Protein AF-A0A7C8ZAA1-F1 (afdb_monomer)

Structure (mmCIF, N/CA/C/O backbone):
data_AF-A0A7C8ZAA1-F1
#
_entry.id   AF-A0A7C8ZAA1-F1
#
loop_
_atom_site.group_PDB
_atom_site.id
_atom_site.type_symbol
_atom_site.label_atom_id
_atom_si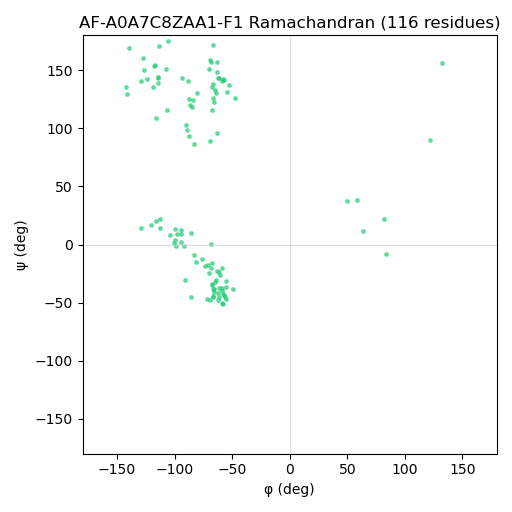te.label_alt_id
_atom_site.label_comp_id
_atom_site.label_asym_id
_atom_site.label_entity_id
_atom_site.label_seq_id
_atom_site.pdbx_PDB_ins_code
_atom_site.Cartn_x
_atom_site.Cartn_y
_atom_site.Cartn_z
_atom_site.occupancy
_atom_site.B_iso_or_equiv
_atom_site.auth_seq_id
_atom_site.auth_comp_id
_atom_site.auth_asym_id
_atom_site.auth_atom_id
_atom_site.pdbx_PDB_model_num
ATOM 1 N N . PRO A 1 1 ? -16.808 13.936 35.269 1.00 63.44 1 PRO A N 1
ATOM 2 C CA . PRO A 1 1 ? -17.228 14.022 33.848 1.00 63.44 1 PRO A CA 1
ATOM 3 C C . PRO A 1 1 ? -16.984 12.686 33.130 1.00 63.44 1 PRO A C 1
ATOM 5 O O . PRO A 1 1 ? -15.962 12.060 33.420 1.00 63.44 1 PRO A O 1
ATOM 8 N N . PRO A 1 2 ? -17.890 12.223 32.251 1.00 72.88 2 PRO A N 1
ATOM 9 C CA . PRO A 1 2 ? -17.591 11.083 31.391 1.00 72.88 2 PRO A CA 1
ATOM 10 C C . PRO A 1 2 ? -16.394 11.426 30.493 1.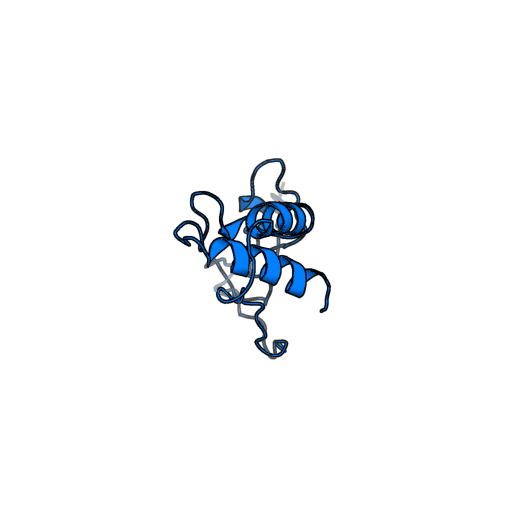00 72.88 2 PRO A C 1
ATOM 12 O O . PRO A 1 2 ? -16.214 12.579 30.102 1.00 72.88 2 PRO A O 1
ATOM 15 N N . LYS A 1 3 ? -15.534 10.439 30.239 1.00 81.56 3 LYS A N 1
ATOM 16 C CA . LYS A 1 3 ? -14.414 10.582 29.306 1.00 81.56 3 LYS A CA 1
ATOM 17 C C . LYS A 1 3 ? -14.921 10.228 27.916 1.00 81.56 3 LYS A C 1
ATOM 19 O O . LYS A 1 3 ? -15.457 9.140 27.732 1.00 81.56 3 LYS A O 1
ATOM 24 N N . GLU A 1 4 ? -14.749 11.135 26.970 1.00 86.00 4 GLU A N 1
ATOM 25 C CA . GLU A 1 4 ? -15.037 10.883 25.561 1.00 86.00 4 GLU A CA 1
ATOM 26 C C . GLU A 1 4 ? -13.792 10.304 24.883 1.00 86.00 4 GLU A C 1
ATOM 28 O O . GLU A 1 4 ? -12.667 10.713 25.178 1.00 86.00 4 GLU A O 1
ATOM 33 N N . ALA A 1 5 ? -13.998 9.341 23.989 1.00 84.56 5 ALA A N 1
ATOM 34 C CA . ALA A 1 5 ? -12.955 8.747 23.166 1.00 84.56 5 ALA A CA 1
ATOM 35 C C . ALA A 1 5 ? -13.405 8.770 21.704 1.00 84.56 5 ALA A C 1
ATOM 37 O O . ALA A 1 5 ? -14.575 8.527 21.410 1.00 84.56 5 ALA A O 1
ATOM 38 N N . TYR A 1 6 ? -12.469 9.053 20.802 1.00 87.50 6 TYR A N 1
ATOM 39 C CA . TYR A 1 6 ? -12.715 9.183 19.369 1.00 87.50 6 TYR A CA 1
ATOM 40 C C . TYR A 1 6 ? -11.806 8.216 18.608 1.00 87.50 6 TYR A C 1
ATOM 42 O O . TYR A 1 6 ? -10.652 8.012 18.988 1.00 87.50 6 TYR A O 1
ATOM 50 N N . ILE A 1 7 ? -12.326 7.625 17.533 1.00 87.88 7 ILE A N 1
ATOM 51 C CA . ILE A 1 7 ? -11.538 6.806 16.608 1.00 87.88 7 ILE A CA 1
ATOM 52 C C . ILE A 1 7 ? -10.865 7.753 15.616 1.00 87.88 7 ILE A C 1
ATOM 54 O O . ILE A 1 7 ? -11.548 8.539 14.966 1.00 87.88 7 ILE A O 1
ATOM 58 N N . LEU A 1 8 ? -9.535 7.680 15.514 1.00 88.00 8 LEU A N 1
ATOM 59 C CA . LEU A 1 8 ? -8.769 8.505 14.577 1.00 88.00 8 LEU A CA 1
ATOM 60 C C . LEU A 1 8 ? -8.968 8.055 13.125 1.00 88.00 8 LEU A C 1
ATOM 62 O O . LEU A 1 8 ? -9.191 8.895 12.261 1.00 88.00 8 LEU A O 1
ATOM 66 N N . SER A 1 9 ? -8.881 6.747 12.869 1.00 91.62 9 SER A N 1
ATOM 67 C CA . SER A 1 9 ? -9.049 6.171 11.536 1.00 91.62 9 SER A CA 1
ATOM 68 C C . SER A 1 9 ? -9.818 4.852 11.594 1.00 91.62 9 SER A C 1
ATOM 70 O O . SER A 1 9 ? -9.513 3.963 12.396 1.00 91.62 9 SER A O 1
ATOM 72 N N . LEU A 1 10 ? -10.847 4.743 10.752 1.00 92.38 10 LEU A N 1
ATOM 73 C CA . LEU A 1 10 ? -11.671 3.543 10.645 1.00 92.38 10 LEU A CA 1
ATOM 74 C C . LEU A 1 10 ? -11.052 2.524 9.680 1.00 92.38 10 LEU A C 1
ATOM 76 O O . LEU A 1 10 ? -10.985 1.344 10.018 1.00 92.38 10 LEU A O 1
ATOM 80 N N . LEU A 1 11 ? -10.590 2.983 8.516 1.00 94.75 11 LEU A N 1
ATOM 81 C CA . LEU A 1 11 ? -10.051 2.174 7.421 1.00 94.75 11 LEU A CA 1
ATOM 82 C C . LEU A 1 11 ? -8.583 2.526 7.187 1.00 94.75 11 LEU A C 1
ATOM 84 O O . LEU A 1 11 ? -8.148 3.631 7.490 1.00 94.75 11 LEU A O 1
ATOM 88 N N . ASP A 1 12 ? -7.816 1.597 6.634 1.00 93.94 12 ASP A N 1
ATOM 89 C CA . ASP A 1 12 ? -6.529 1.953 6.043 1.00 93.94 12 ASP A CA 1
ATOM 90 C C . ASP A 1 12 ? -6.766 2.886 4.843 1.00 93.94 12 ASP A C 1
ATOM 92 O O . ASP A 1 12 ? -7.611 2.605 3.993 1.00 93.94 12 ASP A O 1
ATOM 96 N N . GLU A 1 13 ? -6.043 4.007 4.807 1.00 89.75 13 GLU A N 1
ATOM 97 C CA . GLU A 1 13 ? -6.252 5.111 3.863 1.00 89.75 13 GLU A CA 1
ATOM 98 C C . GLU A 1 13 ? -5.029 5.260 2.956 1.00 89.75 13 GLU A C 1
ATOM 100 O O . GLU A 1 13 ? -3.972 5.731 3.376 1.00 89.75 13 GLU A O 1
ATOM 105 N N . ASP A 1 14 ? -5.178 4.903 1.687 1.00 86.50 14 ASP A N 1
ATOM 106 C CA . ASP A 1 14 ? -4.132 4.952 0.661 1.00 86.50 14 ASP A CA 1
ATOM 107 C C . ASP A 1 14 ? -3.708 6.383 0.268 1.00 86.50 14 ASP A C 1
ATOM 109 O O . ASP A 1 14 ? -2.593 6.594 -0.211 1.00 86.50 14 ASP A O 1
ATOM 113 N N . GLN A 1 15 ? -4.547 7.388 0.545 1.00 87.56 15 GLN A N 1
ATOM 114 C CA . GLN A 1 15 ? -4.259 8.806 0.279 1.00 87.56 15 GLN A CA 1
ATOM 115 C C . GLN A 1 15 ? -3.787 9.611 1.501 1.00 87.56 15 GLN A C 1
ATOM 117 O O . GLN A 1 15 ? -3.548 10.817 1.393 1.00 87.56 15 GLN A O 1
ATOM 122 N N . ARG A 1 16 ? -3.590 8.981 2.669 1.00 88.75 16 ARG A N 1
ATOM 123 C CA . ARG A 1 16 ? -3.024 9.672 3.840 1.00 88.75 16 ARG A CA 1
ATOM 124 C C . ARG A 1 16 ? -1.599 10.161 3.534 1.00 88.75 16 ARG A C 1
ATOM 126 O O . ARG A 1 16 ? -0.848 9.503 2.810 1.00 88.75 16 ARG A O 1
ATOM 133 N N . SER A 1 17 ? -1.222 11.331 4.053 1.00 88.00 17 SER A N 1
ATOM 134 C CA . SER A 1 17 ? 0.134 11.875 3.879 1.00 88.00 17 SER A CA 1
ATOM 135 C C . SER A 1 17 ? 1.184 10.912 4.437 1.00 88.00 17 SER A C 1
ATOM 137 O O . SER A 1 17 ? 0.986 10.334 5.501 1.00 88.00 17 SER A O 1
ATOM 139 N N . 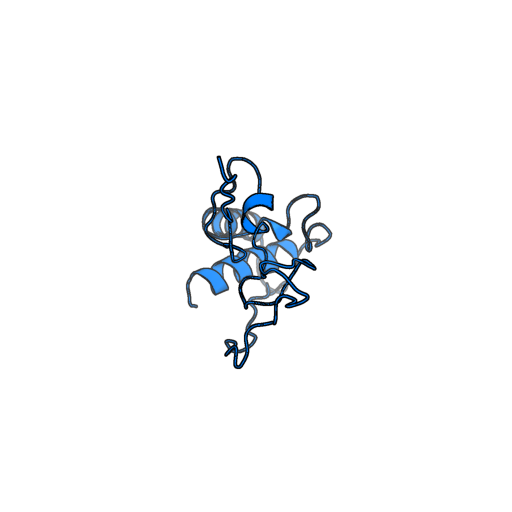ILE A 1 18 ? 2.311 10.777 3.735 1.00 87.12 18 ILE A N 1
ATOM 140 C CA . ILE A 1 18 ? 3.467 9.976 4.176 1.00 87.12 18 ILE A CA 1
ATOM 141 C C . ILE A 1 18 ? 4.623 10.834 4.693 1.00 87.12 18 ILE A C 1
ATOM 143 O O . ILE A 1 18 ? 5.713 10.314 4.920 1.00 87.12 18 ILE A O 1
ATOM 147 N N . ALA A 1 19 ? 4.410 12.146 4.846 1.00 87.44 19 ALA A N 1
ATOM 148 C CA . ALA A 1 19 ? 5.458 13.092 5.238 1.00 87.44 19 ALA A CA 1
ATOM 149 C C . ALA A 1 19 ? 6.092 12.740 6.595 1.00 87.44 19 ALA A C 1
ATOM 151 O O . ALA A 1 19 ? 7.309 12.832 6.740 1.00 87.44 19 ALA A O 1
ATOM 152 N N . ASP A 1 20 ? 5.277 12.266 7.540 1.00 86.25 20 ASP A N 1
ATOM 153 C CA . ASP A 1 20 ? 5.710 11.838 8.876 1.00 86.25 20 ASP A CA 1
ATOM 154 C C . ASP A 1 20 ? 5.992 10.320 8.955 1.00 86.25 20 ASP A C 1
ATOM 156 O O . ASP A 1 20 ? 6.363 9.792 10.005 1.00 86.25 20 ASP A O 1
ATOM 160 N N . GLY A 1 21 ? 5.854 9.611 7.827 1.00 86.00 21 GLY A N 1
ATOM 161 C CA . GLY A 1 21 ? 6.063 8.171 7.683 1.00 86.00 21 GLY A CA 1
ATOM 162 C C . GLY A 1 21 ? 4.923 7.470 6.938 1.00 86.00 21 GLY A C 1
ATOM 163 O O . GLY A 1 21 ? 3.787 7.932 6.912 1.00 86.00 21 GLY A O 1
ATOM 164 N N . SER A 1 22 ? 5.207 6.310 6.339 1.00 86.38 22 SER A N 1
ATOM 165 C CA . SER A 1 22 ? 4.204 5.533 5.591 1.00 86.38 22 SER A CA 1
ATOM 166 C C . SER A 1 22 ? 3.214 4.766 6.471 1.00 86.38 22 SER A C 1
ATOM 168 O O . SER A 1 22 ? 2.204 4.272 5.980 1.00 86.38 22 SER A O 1
ATOM 170 N N . PHE A 1 23 ? 3.480 4.655 7.773 1.00 86.69 23 PHE A N 1
ATOM 171 C CA . PHE A 1 23 ? 2.680 3.840 8.686 1.00 86.69 23 PHE A CA 1
ATOM 172 C C . PHE A 1 23 ? 1.279 4.406 8.952 1.00 86.69 23 PHE A C 1
ATOM 174 O O . PHE A 1 23 ? 0.389 3.629 9.288 1.00 86.69 23 PHE A O 1
ATOM 181 N N . GLU A 1 24 ? 1.055 5.719 8.803 1.00 88.88 24 GLU A N 1
ATOM 182 C CA . GLU A 1 24 ? -0.252 6.331 9.097 1.00 88.88 24 GLU A CA 1
ATOM 183 C C . GLU A 1 24 ? -1.359 5.827 8.165 1.00 88.88 24 GLU A C 1
ATOM 185 O O . GLU A 1 24 ? -2.504 5.687 8.593 1.00 88.88 24 GLU A O 1
ATOM 190 N N . ARG A 1 25 ? -1.007 5.465 6.923 1.00 89.81 25 ARG A N 1
ATOM 191 C CA . ARG A 1 25 ? -1.912 4.807 5.962 1.00 89.81 25 ARG A CA 1
ATOM 192 C C . ARG A 1 25 ? -2.472 3.487 6.487 1.00 89.81 25 ARG A C 1
ATOM 194 O O . ARG A 1 25 ? -3.498 3.020 6.010 1.00 89.81 25 ARG A O 1
ATOM 201 N N . HIS A 1 26 ? -1.805 2.895 7.477 1.00 90.38 26 HIS A N 1
ATOM 202 C CA . HIS A 1 26 ? -2.093 1.574 8.020 1.00 90.38 26 HIS A CA 1
ATOM 203 C C . HIS A 1 26 ? -2.619 1.617 9.465 1.00 90.38 26 HIS A C 1
ATOM 205 O O . HIS A 1 26 ? -2.485 0.634 10.201 1.00 90.38 26 HIS A O 1
ATOM 211 N N . TRP A 1 27 ? -3.178 2.745 9.913 1.00 91.06 27 TRP A N 1
ATOM 212 C CA . TRP A 1 27 ? -3.740 2.905 11.263 1.00 91.06 27 TRP A CA 1
ATOM 213 C C . TRP A 1 27 ? -5.232 2.599 11.379 1.00 91.06 27 TRP A C 1
ATOM 215 O O . TRP A 1 27 ? -5.771 2.648 12.487 1.00 91.06 27 TRP A O 1
ATOM 225 N N . GLY A 1 28 ? -5.899 2.249 10.279 1.00 94.00 28 GLY A N 1
ATOM 226 C CA . GLY A 1 28 ? -7.292 1.837 10.315 1.00 94.00 28 GLY A CA 1
ATOM 227 C C . GLY A 1 28 ? -7.492 0.641 11.236 1.00 94.00 28 GLY A C 1
ATOM 228 O O . GLY A 1 28 ? -6.661 -0.276 11.283 1.00 94.00 28 GLY A O 1
ATOM 229 N N . ILE A 1 29 ? -8.612 0.626 11.962 1.00 94.06 29 ILE A N 1
ATOM 230 C CA . ILE A 1 29 ? -9.047 -0.575 12.692 1.00 94.06 29 ILE A CA 1
ATOM 231 C C . ILE A 1 29 ? -9.539 -1.681 11.743 1.00 94.06 29 ILE A C 1
ATOM 233 O O . ILE A 1 29 ? -9.572 -2.856 12.122 1.00 94.06 29 ILE A O 1
ATOM 237 N N . PHE A 1 30 ? -9.844 -1.306 10.501 1.00 95.44 30 PHE A N 1
ATOM 238 C CA . PHE A 1 30 ? -10.091 -2.179 9.367 1.00 95.44 30 PHE A CA 1
ATOM 239 C C . PHE A 1 30 ? -9.062 -1.939 8.251 1.00 95.44 30 PHE A C 1
ATOM 241 O O . PHE A 1 30 ? -8.513 -0.845 8.128 1.00 95.44 30 PHE A O 1
ATOM 248 N N . THR A 1 31 ? -8.808 -2.949 7.421 1.00 95.19 31 THR A N 1
ATOM 249 C CA . THR A 1 31 ? -8.122 -2.789 6.126 1.00 95.19 31 THR A CA 1
ATOM 250 C C . THR A 1 31 ? -8.982 -1.974 5.151 1.00 95.19 31 THR A C 1
ATOM 252 O O . THR A 1 31 ? -10.157 -1.723 5.421 1.00 95.19 31 THR A O 1
ATOM 255 N N . PHE A 1 32 ? -8.425 -1.591 3.996 1.00 92.44 32 PHE A N 1
ATOM 256 C CA . PHE A 1 32 ? -9.144 -0.828 2.962 1.00 92.44 32 PHE A CA 1
ATOM 257 C C . PHE A 1 32 ? -10.452 -1.505 2.502 1.00 92.44 32 PHE A C 1
ATOM 259 O O . PHE A 1 32 ? -11.417 -0.831 2.161 1.00 92.44 32 PHE A O 1
ATOM 266 N N . ASP A 1 33 ? -10.498 -2.841 2.528 1.00 94.19 33 ASP A N 1
ATOM 267 C CA . ASP A 1 33 ? -11.646 -3.666 2.146 1.00 94.19 33 ASP A CA 1
ATOM 268 C C . ASP A 1 33 ? -12.535 -4.066 3.339 1.00 94.19 33 ASP A C 1
ATOM 270 O O . ASP A 1 33 ? -13.435 -4.893 3.206 1.00 94.19 33 ASP A O 1
ATOM 274 N N . GLY A 1 34 ? -12.304 -3.494 4.523 1.00 95.62 34 GLY A N 1
ATOM 275 C CA . GLY A 1 34 ? -13.161 -3.708 5.686 1.00 95.62 34 GLY A CA 1
ATOM 276 C C . GLY A 1 34 ? -12.888 -4.998 6.466 1.00 95.62 34 GLY A C 1
ATOM 277 O O . GLY A 1 34 ? -13.777 -5.457 7.186 1.00 95.62 34 GLY A O 1
ATOM 278 N N . GLN A 1 35 ? -11.697 -5.602 6.366 1.00 95.88 35 GLN A N 1
ATOM 279 C CA . GLN A 1 35 ? -11.296 -6.706 7.253 1.00 95.88 35 GLN A CA 1
ATOM 280 C C . GLN A 1 35 ? -10.819 -6.154 8.591 1.00 95.88 35 GLN A C 1
ATOM 282 O O . GLN A 1 35 ? -9.970 -5.267 8.637 1.00 95.88 35 GLN A O 1
ATOM 287 N N . ALA A 1 36 ? -11.330 -6.689 9.697 1.00 94.69 36 ALA A N 1
ATOM 288 C CA . ALA A 1 36 ? -10.922 -6.260 11.029 1.00 94.69 36 ALA A CA 1
ATOM 289 C C . ALA A 1 36 ? -9.451 -6.625 11.298 1.00 94.69 36 ALA A C 1
ATOM 291 O O . ALA A 1 36 ? -9.064 -7.792 11.208 1.00 94.69 36 ALA A O 1
ATOM 292 N N . LYS A 1 37 ? -8.636 -5.634 11.679 1.00 93.44 37 LYS A N 1
ATOM 293 C CA . LYS A 1 37 ? -7.197 -5.820 11.949 1.00 93.44 37 LYS A CA 1
ATOM 294 C C . LYS A 1 37 ? -6.897 -6.158 13.403 1.00 93.44 37 LYS A C 1
ATOM 296 O O . LYS A 1 37 ? -5.936 -6.865 13.700 1.00 93.44 37 LYS A O 1
ATOM 301 N N . TYR A 1 38 ? -7.725 -5.659 14.316 1.00 89.69 38 TYR A N 1
ATOM 302 C CA . TYR A 1 38 ? -7.509 -5.765 15.753 1.00 89.69 38 TYR A CA 1
ATOM 303 C C . TYR A 1 38 ? -8.728 -6.359 16.450 1.00 89.69 38 TYR A C 1
ATOM 305 O O . TYR A 1 38 ? -9.872 -6.173 16.037 1.00 89.69 38 TYR A O 1
ATOM 313 N N . GLN A 1 39 ? -8.486 -7.053 17.558 1.00 87.69 39 GLN A N 1
ATOM 314 C CA . GLN A 1 39 ? -9.557 -7.531 18.425 1.00 87.69 39 GLN A CA 1
ATOM 315 C C . GLN A 1 39 ? -9.974 -6.402 19.372 1.00 87.69 39 GLN A C 1
ATOM 317 O O . GLN A 1 39 ? -9.451 -6.293 20.477 1.00 87.69 39 GLN A O 1
ATOM 322 N N . VAL A 1 40 ? -10.887 -5.549 18.909 1.00 85.00 40 VAL A N 1
ATOM 323 C CA . VAL A 1 40 ? -11.417 -4.407 19.669 1.00 85.00 40 VAL A CA 1
ATOM 324 C C . VAL A 1 40 ? -12.903 -4.626 19.953 1.00 85.00 40 VAL A C 1
ATOM 326 O O . VAL A 1 40 ? -13.639 -5.098 19.085 1.00 85.00 40 VAL A O 1
ATOM 329 N N . ASP A 1 41 ? -13.329 -4.288 21.170 1.00 85.19 41 ASP A N 1
ATOM 330 C CA . ASP A 1 41 ? -14.737 -4.207 21.567 1.00 85.19 41 ASP A CA 1
ATOM 331 C C . ASP A 1 41 ? -15.111 -2.727 21.708 1.00 85.19 41 ASP A C 1
ATOM 333 O O . ASP A 1 41 ? -14.527 -2.010 22.522 1.00 85.19 41 ASP A O 1
ATOM 337 N N . LEU A 1 42 ? -16.027 -2.256 20.859 1.00 80.56 42 LEU A N 1
ATOM 338 C CA . LEU A 1 42 ? -16.472 -0.857 20.825 1.00 80.56 42 LEU A CA 1
ATOM 339 C C . LEU A 1 42 ? -17.795 -0.642 21.578 1.00 80.56 42 LEU A C 1
ATOM 341 O O . LEU A 1 42 ? -18.287 0.484 21.638 1.00 80.56 42 LEU A O 1
ATOM 345 N N . ALA A 1 43 ? -18.384 -1.702 22.135 1.00 73.88 43 ALA A N 1
ATOM 346 C CA . ALA A 1 43 ? -19.626 -1.647 22.894 1.00 73.88 43 ALA A CA 1
ATOM 347 C C . ALA A 1 43 ? -19.454 -2.320 24.263 1.00 73.88 43 ALA A C 1
ATOM 349 O O . ALA A 1 43 ? -18.551 -3.122 24.475 1.00 73.88 43 ALA A O 1
ATOM 350 N N . GLU A 1 44 ? -20.340 -2.024 25.214 1.00 71.00 44 GLU A N 1
ATOM 351 C CA . GLU A 1 44 ? -20.415 -2.803 26.453 1.00 71.00 44 GLU A CA 1
ATOM 352 C C . GLU A 1 44 ? -20.952 -4.209 26.139 1.00 71.00 44 GLU A C 1
ATOM 354 O O . GLU A 1 44 ? -22.158 -4.456 26.161 1.00 71.00 44 GLU A O 1
ATOM 359 N N . GLY A 1 45 ? -20.049 -5.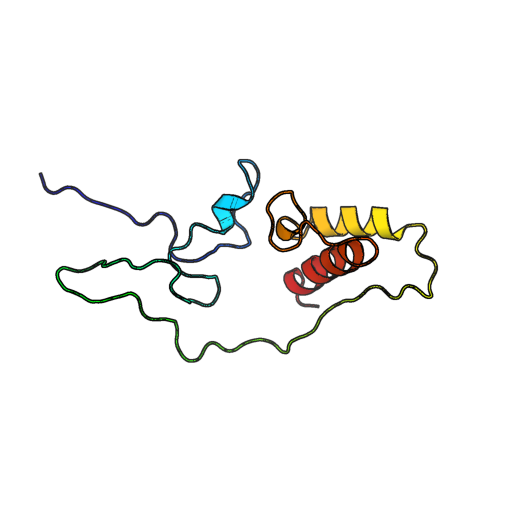139 25.819 1.00 61.44 45 GLY A N 1
ATOM 360 C CA . GLY A 1 45 ? -20.329 -6.569 25.832 1.00 61.44 45 GLY A CA 1
ATOM 361 C C . GLY A 1 45 ? -20.115 -7.287 24.503 1.00 61.44 45 GLY A C 1
ATOM 362 O O . GLY A 1 45 ? -21.061 -7.563 23.766 1.00 61.44 45 GLY A O 1
ATOM 363 N N . SER A 1 46 ? -18.893 -7.779 24.294 1.00 62.88 46 SER A N 1
ATOM 364 C CA . SER A 1 46 ? -18.533 -8.960 23.489 1.00 62.88 46 SER A CA 1
ATOM 365 C C . SER A 1 46 ? -18.833 -8.901 21.987 1.00 62.88 46 SER A C 1
ATOM 367 O O . SER A 1 46 ? -18.710 -9.914 21.289 1.00 62.88 46 SER A O 1
ATOM 369 N N . ARG A 1 47 ? -19.173 -7.725 21.449 1.00 74.69 47 ARG A N 1
ATOM 370 C CA . ARG A 1 47 ? -19.378 -7.544 20.008 1.00 74.69 47 ARG A CA 1
ATOM 371 C C . ARG A 1 47 ? -18.049 -7.221 19.347 1.00 74.69 47 ARG A C 1
ATOM 373 O O . ARG A 1 47 ? -17.6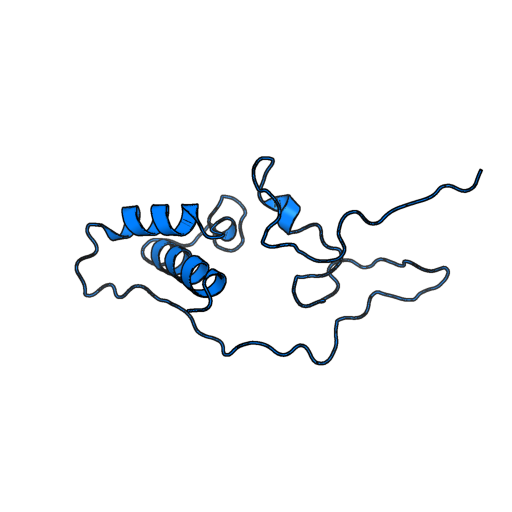26 -6.075 19.258 1.00 74.69 47 ARG A O 1
ATOM 380 N N . ARG A 1 48 ? -17.397 -8.279 18.875 1.00 83.88 48 ARG A N 1
ATOM 381 C CA . ARG A 1 48 ? -16.179 -8.177 18.068 1.00 83.88 48 ARG A CA 1
ATOM 382 C C . ARG A 1 48 ? -16.494 -7.466 16.755 1.00 83.88 48 ARG A C 1
ATOM 384 O O . ARG A 1 48 ? -17.589 -7.624 16.212 1.00 83.88 48 ARG A O 1
ATOM 391 N N . LEU A 1 49 ? -15.508 -6.741 16.235 1.00 89.94 49 LEU A N 1
ATOM 392 C CA . LEU A 1 49 ? -15.546 -6.243 14.864 1.00 89.94 49 LEU A CA 1
ATOM 393 C C . LEU A 1 49 ? -15.820 -7.407 13.900 1.00 89.94 49 LEU A C 1
ATOM 395 O O . LEU A 1 49 ? -15.268 -8.500 14.057 1.00 89.94 49 LEU A O 1
ATOM 399 N N . VAL A 1 50 ? -16.688 -7.166 12.923 1.00 90.81 50 VAL A N 1
ATOM 400 C CA . VAL A 1 50 ? -17.022 -8.116 11.858 1.00 90.81 50 VAL A CA 1
ATOM 401 C C . VAL A 1 50 ? -16.539 -7.555 10.533 1.00 90.81 50 VAL A C 1
ATOM 403 O O . VAL A 1 50 ? -16.583 -6.344 10.326 1.00 90.81 50 VAL A O 1
ATOM 406 N N . ASN A 1 51 ? -16.074 -8.432 9.650 1.00 94.62 51 ASN A N 1
ATOM 407 C CA . ASN A 1 51 ? -15.574 -8.016 8.347 1.00 94.62 51 ASN A CA 1
ATOM 408 C C . ASN A 1 51 ? -16.724 -7.537 7.456 1.00 94.62 51 ASN A C 1
ATOM 410 O O . ASN A 1 51 ? -17.858 -8.018 7.576 1.00 94.62 51 ASN A O 1
ATOM 414 N N . ALA A 1 52 ? -16.415 -6.621 6.540 1.00 95.69 52 ALA A N 1
ATOM 415 C CA . ALA A 1 52 ? -17.342 -6.219 5.495 1.00 95.69 52 ALA A CA 1
ATOM 416 C C . ALA A 1 52 ? -17.792 -7.436 4.665 1.00 95.69 52 ALA A C 1
ATOM 418 O O . ALA A 1 52 ? -17.021 -8.356 4.385 1.00 95.69 52 ALA A O 1
ATOM 419 N N . GLN A 1 53 ? -19.071 -7.447 4.290 1.00 96.06 53 GLN A N 1
ATOM 420 C CA . GLN A 1 53 ? -19.675 -8.507 3.484 1.00 96.06 53 GLN A CA 1
ATOM 421 C C . GLN A 1 53 ? -19.941 -7.998 2.072 1.00 96.06 53 GLN A C 1
ATOM 423 O O . GLN A 1 53 ? -20.231 -6.819 1.889 1.00 96.06 53 GLN A O 1
ATOM 428 N N . ASN A 1 54 ? -19.905 -8.907 1.095 1.00 95.44 54 ASN A N 1
ATOM 429 C CA . ASN A 1 54 ? -20.167 -8.606 -0.317 1.00 95.44 54 ASN A CA 1
ATOM 430 C C . ASN A 1 54 ? -19.223 -7.536 -0.894 1.00 95.44 54 ASN A C 1
ATOM 432 O O . ASN A 1 54 ? -19.649 -6.688 -1.672 1.00 95.44 54 ASN A O 1
ATOM 436 N N . VAL A 1 55 ? -17.946 -7.569 -0.500 1.00 95.00 55 VAL A N 1
ATOM 437 C CA . VAL A 1 55 ? -16.917 -6.715 -1.103 1.00 95.00 55 VAL A CA 1
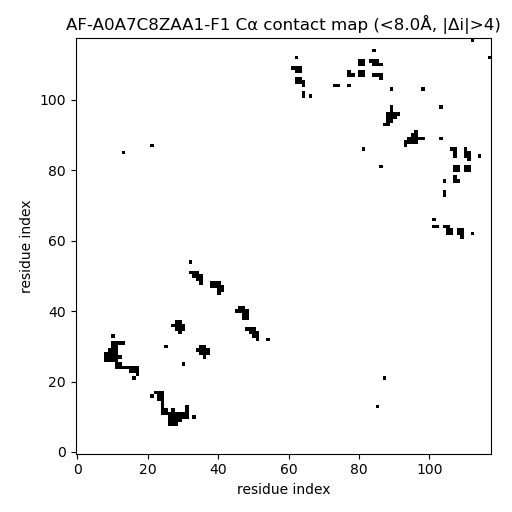ATOM 438 C C . VAL A 1 55 ? -16.699 -7.165 -2.545 1.00 95.00 55 VAL A C 1
ATOM 440 O O . VAL A 1 55 ? -16.259 -8.290 -2.797 1.00 95.00 55 VAL A O 1
ATOM 443 N N . GLU A 1 56 ? -17.023 -6.290 -3.489 1.00 94.19 56 GLU A N 1
ATOM 444 C CA . GLU A 1 56 ? -16.751 -6.509 -4.904 1.00 94.19 56 GLU A CA 1
ATOM 445 C C . GLU A 1 56 ? -15.323 -6.070 -5.221 1.00 94.19 56 GLU A C 1
ATOM 447 O O . GLU A 1 56 ? -14.961 -4.906 -5.069 1.00 94.19 56 GLU A O 1
ATOM 452 N N . TYR A 1 57 ? -14.504 -7.018 -5.667 1.00 89.44 57 TYR A N 1
ATOM 453 C CA . TYR A 1 57 ? -13.144 -6.739 -6.107 1.00 89.44 57 TYR A CA 1
ATOM 454 C C . TYR A 1 57 ? -13.106 -6.516 -7.612 1.00 89.44 57 TYR A C 1
ATOM 456 O O . TYR A 1 57 ? -13.761 -7.224 -8.384 1.00 89.44 57 TYR A O 1
ATOM 464 N N . HIS A 1 58 ? -12.254 -5.591 -8.044 1.00 86.19 58 HIS A N 1
ATOM 465 C CA . HIS A 1 58 ? -11.877 -5.508 -9.446 1.00 86.19 58 HIS A CA 1
ATOM 466 C C . HIS A 1 58 ? -11.136 -6.776 -9.890 1.00 86.19 58 HIS A C 1
ATOM 468 O O . HIS A 1 58 ? -10.547 -7.508 -9.091 1.00 86.19 58 HIS A O 1
ATOM 474 N N . SER A 1 59 ? -11.153 -7.041 -11.198 1.00 89.94 59 SER A N 1
ATOM 475 C CA . SER A 1 59 ? -10.387 -8.144 -11.776 1.00 89.94 59 SER A CA 1
ATOM 476 C C . SER A 1 59 ? -8.914 -8.023 -11.389 1.00 89.94 59 SER A C 1
ATOM 478 O O . SER A 1 59 ? -8.325 -6.963 -11.605 1.00 89.94 59 SER A O 1
ATOM 480 N N . ALA A 1 60 ? -8.314 -9.108 -10.898 1.00 89.50 60 ALA A N 1
ATOM 481 C CA . ALA A 1 60 ? -6.894 -9.148 -10.570 1.00 89.50 60 ALA A CA 1
ATOM 482 C C . ALA A 1 60 ? -6.046 -8.945 -11.838 1.00 89.50 60 ALA A C 1
ATOM 484 O O . ALA A 1 60 ? -5.791 -9.880 -12.600 1.00 89.50 60 ALA A O 1
ATOM 485 N N . LYS A 1 61 ? -5.637 -7.699 -12.071 1.00 90.81 61 LYS A N 1
ATOM 486 C CA . LYS A 1 61 ? -4.748 -7.278 -13.153 1.00 90.81 61 LYS A CA 1
ATOM 487 C C . LYS A 1 61 ? -3.459 -6.763 -12.547 1.00 90.81 61 LYS A C 1
ATOM 489 O O . LYS A 1 61 ? -3.485 -6.138 -11.491 1.00 90.81 61 LYS A O 1
ATOM 494 N N . TRP A 1 62 ? -2.344 -7.029 -13.216 1.00 90.44 62 TRP A N 1
ATOM 495 C CA . TRP A 1 62 ? -1.043 -6.570 -12.756 1.00 90.44 62 TRP A CA 1
ATOM 496 C C . TRP A 1 62 ? -0.162 -6.140 -13.924 1.00 90.44 62 TRP A C 1
ATOM 498 O O . TRP A 1 62 ? -0.069 -6.855 -14.925 1.00 90.44 62 TRP A O 1
ATOM 508 N N . CYS A 1 63 ? 0.518 -5.002 -13.787 1.00 90.69 63 CYS A N 1
ATOM 509 C CA . CYS A 1 63 ? 1.549 -4.572 -14.727 1.00 90.69 63 CYS A CA 1
ATOM 510 C C . CYS A 1 63 ? 2.903 -5.167 -14.332 1.00 90.69 63 CYS A C 1
ATOM 512 O O . CYS A 1 63 ? 3.423 -4.913 -13.248 1.00 90.69 63 CYS A O 1
ATOM 514 N N . VAL A 1 64 ? 3.495 -5.959 -15.228 1.00 93.25 64 VAL A N 1
ATOM 515 C CA . VAL A 1 64 ? 4.823 -6.558 -15.033 1.00 93.25 64 VAL A CA 1
ATOM 516 C C . VAL A 1 64 ? 5.753 -6.064 -16.127 1.00 93.25 64 VAL A C 1
ATOM 518 O O . VAL A 1 64 ? 5.387 -6.031 -17.303 1.00 93.25 64 VAL A O 1
ATOM 521 N N . VAL A 1 65 ? 6.971 -5.687 -15.749 1.00 92.75 65 VAL A N 1
ATOM 522 C CA . VAL A 1 65 ? 7.973 -5.241 -16.717 1.00 92.75 65 VAL A CA 1
ATOM 523 C C . VAL A 1 65 ? 8.411 -6.395 -17.622 1.00 92.75 65 VAL A C 1
ATOM 525 O O . VAL A 1 65 ? 8.671 -7.513 -17.176 1.00 92.75 65 VAL A O 1
ATOM 528 N N . ASN A 1 66 ? 8.511 -6.119 -18.921 1.00 93.00 66 ASN A N 1
ATOM 529 C CA . ASN A 1 66 ? 9.034 -7.074 -19.889 1.00 93.00 66 ASN A CA 1
ATOM 530 C C . ASN A 1 66 ? 10.553 -6.909 -20.022 1.00 93.00 66 ASN A C 1
ATOM 532 O O . ASN A 1 66 ? 11.029 -6.018 -20.724 1.00 93.00 66 ASN A O 1
ATOM 536 N N . ASN A 1 67 ? 11.307 -7.814 -19.397 1.00 88.56 67 ASN A N 1
ATOM 537 C CA . ASN A 1 67 ? 12.773 -7.801 -19.393 1.00 88.56 67 ASN A CA 1
ATOM 538 C C . ASN A 1 67 ? 13.450 -8.104 -20.742 1.00 88.56 67 ASN A C 1
ATOM 540 O O . ASN A 1 67 ? 14.673 -8.097 -20.818 1.00 88.56 67 ASN A O 1
ATOM 544 N N . ASN A 1 68 ? 12.682 -8.338 -21.809 1.00 91.00 68 ASN A N 1
ATOM 545 C CA . ASN A 1 68 ? 13.208 -8.560 -23.160 1.00 91.00 68 ASN A CA 1
ATOM 546 C C . ASN A 1 68 ? 13.263 -7.274 -24.011 1.00 91.00 68 ASN A C 1
ATOM 548 O O . ASN A 1 68 ? 13.387 -7.343 -25.235 1.00 91.00 68 ASN A O 1
ATOM 552 N N . LYS A 1 69 ? 13.087 -6.102 -23.396 1.00 90.00 69 LYS A N 1
ATOM 553 C CA . LYS A 1 69 ? 13.114 -4.787 -24.053 1.00 90.00 69 LYS A CA 1
ATOM 554 C C . LYS A 1 69 ? 14.308 -3.968 -23.569 1.00 90.00 69 LYS A C 1
ATOM 556 O O . LYS A 1 69 ? 14.987 -4.349 -22.622 1.00 90.00 69 LYS A O 1
ATOM 561 N N . ASP A 1 70 ? 14.556 -2.841 -24.230 1.00 90.62 70 ASP A N 1
ATOM 562 C CA . ASP A 1 70 ? 15.471 -1.838 -23.694 1.00 90.62 70 ASP A CA 1
ATOM 563 C C . ASP A 1 70 ? 14.877 -1.250 -22.407 1.00 90.62 70 ASP A C 1
ATOM 565 O O . ASP A 1 70 ? 13.751 -0.750 -22.399 1.00 90.62 70 ASP A O 1
ATOM 569 N N . LEU A 1 71 ? 15.636 -1.364 -21.319 1.00 92.00 71 LEU A N 1
ATOM 570 C CA . LEU A 1 71 ? 15.267 -0.922 -19.976 1.00 92.00 71 LEU A CA 1
ATOM 571 C C . LEU A 1 71 ? 16.241 0.124 -19.425 1.00 92.00 71 LEU A C 1
ATOM 573 O O . LEU A 1 71 ? 16.245 0.374 -18.220 1.00 92.00 71 LEU A O 1
ATOM 577 N N . SER A 1 72 ? 17.050 0.746 -20.286 1.00 92.69 72 SER A N 1
ATOM 578 C CA . SER A 1 72 ? 18.020 1.783 -19.909 1.00 92.69 72 SER A CA 1
ATOM 579 C C . SER A 1 72 ? 17.417 2.884 -19.022 1.00 92.69 72 SER A C 1
ATOM 581 O O . SER A 1 72 ? 18.039 3.284 -18.040 1.00 92.69 72 SER A O 1
ATOM 583 N N . ASN A 1 73 ? 16.173 3.293 -19.293 1.00 93.62 73 ASN A N 1
ATOM 584 C CA . ASN A 1 73 ? 15.460 4.326 -18.531 1.00 93.62 73 ASN A CA 1
ATOM 585 C C . ASN A 1 73 ? 14.452 3.781 -17.506 1.00 93.62 73 ASN A C 1
ATOM 587 O O . ASN A 1 73 ? 13.800 4.563 -16.816 1.00 93.62 73 ASN A O 1
ATOM 591 N N . ALA A 1 74 ? 14.319 2.458 -17.368 1.00 94.12 74 ALA A N 1
ATOM 592 C CA . ALA A 1 74 ? 13.251 1.856 -16.569 1.00 94.12 74 ALA A CA 1
ATOM 593 C C . ALA A 1 74 ? 13.312 2.265 -15.091 1.00 94.12 74 ALA A C 1
ATOM 595 O O . ALA A 1 74 ? 12.277 2.504 -14.479 1.00 94.12 74 ALA A O 1
ATOM 596 N N . SER A 1 75 ? 14.516 2.395 -14.528 1.00 94.06 75 SER A N 1
ATOM 597 C CA . SER A 1 75 ? 14.704 2.835 -13.141 1.00 94.06 75 SER A CA 1
ATOM 598 C C . SER A 1 75 ? 14.288 4.292 -12.919 1.00 94.06 75 SER A C 1
ATOM 600 O O . SER A 1 75 ? 13.709 4.600 -11.883 1.00 94.06 75 SER A O 1
ATOM 602 N N . VAL A 1 76 ? 14.555 5.180 -13.886 1.00 95.81 76 VAL A N 1
ATOM 603 C CA . VAL A 1 76 ? 14.162 6.598 -13.804 1.00 95.81 76 VAL A CA 1
ATOM 604 C C . VAL A 1 76 ? 12.645 6.722 -13.917 1.00 95.81 76 VAL A C 1
ATOM 606 O O . VAL A 1 76 ? 12.018 7.330 -13.058 1.00 95.81 76 VAL A O 1
ATOM 609 N N . SER A 1 77 ? 12.039 6.055 -14.900 1.00 95.12 77 SER A N 1
ATOM 610 C CA . SER A 1 77 ? 10.583 6.055 -15.066 1.00 95.12 77 SER A CA 1
ATOM 611 C C . SER A 1 77 ? 9.848 5.385 -13.898 1.00 95.12 77 SER A C 1
ATOM 613 O O . SER A 1 77 ? 8.755 5.809 -13.540 1.00 95.12 77 SER A O 1
ATOM 615 N N . ALA A 1 78 ? 10.440 4.372 -13.256 1.00 95.81 78 ALA A N 1
ATOM 616 C CA . ALA A 1 78 ? 9.886 3.792 -12.033 1.00 95.81 78 ALA A CA 1
ATOM 617 C C . ALA A 1 78 ? 9.909 4.785 -10.859 1.00 95.81 78 ALA A C 1
ATOM 619 O O . ALA A 1 78 ? 8.958 4.832 -10.082 1.00 95.81 78 ALA A O 1
ATOM 620 N N . LEU A 1 79 ? 10.961 5.603 -10.736 1.00 95.31 79 LEU A N 1
ATOM 621 C CA . LEU A 1 79 ? 11.021 6.660 -9.724 1.00 95.31 79 LEU A CA 1
ATOM 622 C C . LEU A 1 79 ? 9.957 7.739 -9.973 1.00 95.31 79 LEU A C 1
ATOM 624 O O . LEU A 1 79 ? 9.301 8.176 -9.030 1.00 95.31 79 LEU A O 1
ATOM 628 N N . GLU A 1 80 ? 9.748 8.127 -11.234 1.00 95.56 80 GLU A N 1
ATOM 629 C CA . GLU A 1 80 ? 8.671 9.043 -11.631 1.00 95.56 80 GLU A CA 1
ATOM 630 C C . GLU A 1 80 ? 7.293 8.458 -11.308 1.00 95.56 80 GLU A C 1
ATOM 632 O O . GLU A 1 80 ? 6.476 9.139 -10.693 1.00 95.56 80 GLU A O 1
ATOM 637 N N . ALA A 1 81 ? 7.054 7.182 -11.621 1.00 95.56 81 ALA A N 1
ATOM 638 C CA . ALA A 1 81 ? 5.819 6.492 -11.257 1.00 95.56 81 ALA A CA 1
ATOM 639 C C . ALA A 1 81 ? 5.569 6.538 -9.739 1.00 95.56 81 ALA A C 1
ATOM 641 O O . ALA A 1 81 ? 4.478 6.897 -9.305 1.00 95.56 81 ALA A O 1
ATOM 642 N N . CYS A 1 82 ? 6.594 6.274 -8.923 1.00 94.44 82 CYS A N 1
ATOM 643 C CA . CYS A 1 82 ? 6.500 6.358 -7.463 1.00 94.44 82 CYS A CA 1
ATOM 644 C C . CYS A 1 82 ? 6.307 7.782 -6.916 1.00 94.44 82 CYS A C 1
ATOM 646 O O . CYS A 1 82 ? 5.926 7.928 -5.759 1.00 94.44 82 CYS A O 1
ATOM 648 N N . SER A 1 83 ? 6.562 8.833 -7.702 1.00 93.25 83 SER A N 1
ATOM 649 C CA . SER A 1 83 ? 6.306 10.215 -7.268 1.00 93.25 83 SER A CA 1
ATOM 650 C C . SER A 1 83 ? 4.814 10.568 -7.245 1.00 93.25 83 SER A C 1
ATOM 652 O O . SER A 1 83 ? 4.414 11.520 -6.578 1.00 93.25 83 SER A O 1
ATOM 654 N N . VAL A 1 84 ? 3.998 9.785 -7.953 1.00 92.75 84 VAL A N 1
ATOM 655 C CA . VAL A 1 84 ? 2.548 9.974 -8.103 1.00 92.75 84 VAL A CA 1
ATOM 656 C C . VAL A 1 84 ? 1.761 8.692 -7.795 1.00 92.75 84 VAL A C 1
ATOM 658 O O . VAL A 1 84 ? 0.582 8.604 -8.114 1.00 92.75 84 VAL A O 1
ATOM 661 N N . ALA A 1 85 ? 2.401 7.695 -7.178 1.00 93.25 85 ALA A N 1
ATOM 662 C CA . ALA A 1 85 ? 1.793 6.434 -6.757 1.00 93.25 85 ALA A CA 1
ATOM 663 C C . ALA A 1 85 ? 2.323 5.999 -5.381 1.00 93.25 85 ALA A C 1
ATOM 665 O O . ALA A 1 85 ? 3.308 6.537 -4.874 1.00 93.25 85 ALA A O 1
ATOM 666 N N . ASP A 1 86 ? 1.706 4.988 -4.769 1.00 92.06 86 ASP A N 1
ATOM 667 C CA . ASP A 1 86 ? 2.142 4.456 -3.476 1.00 92.06 86 ASP A CA 1
ATOM 668 C C . ASP A 1 86 ? 3.182 3.343 -3.649 1.00 92.06 86 ASP A C 1
ATOM 670 O O . ASP A 1 86 ? 2.859 2.173 -3.880 1.00 92.06 86 ASP A O 1
ATOM 674 N N . CYS A 1 87 ? 4.453 3.711 -3.506 1.00 93.44 87 CYS A N 1
ATOM 675 C CA . CYS A 1 87 ? 5.571 2.771 -3.467 1.00 93.44 87 CYS A CA 1
ATOM 676 C C . CYS A 1 87 ? 6.062 2.450 -2.047 1.00 93.44 87 CYS A C 1
ATOM 678 O O . CYS A 1 87 ? 7.129 1.857 -1.895 1.00 93.44 87 CYS A O 1
ATOM 680 N N . SER A 1 88 ? 5.313 2.804 -0.998 1.00 92.44 88 SER A N 1
ATOM 681 C CA . SER A 1 88 ? 5.745 2.633 0.396 1.00 92.44 88 SER A CA 1
ATOM 682 C C . SER A 1 88 ? 6.011 1.178 0.787 1.00 92.44 88 SER A C 1
ATOM 684 O O . SER A 1 88 ? 6.862 0.924 1.638 1.00 92.44 88 SER A O 1
ATOM 686 N N . ALA A 1 89 ? 5.374 0.209 0.124 1.00 92.62 89 ALA A N 1
ATOM 687 C CA . ALA A 1 89 ? 5.649 -1.209 0.344 1.00 92.62 89 ALA A CA 1
ATOM 688 C C . ALA A 1 89 ? 7.085 -1.620 -0.034 1.00 92.62 89 ALA A C 1
ATOM 690 O O . ALA A 1 89 ? 7.569 -2.630 0.474 1.00 92.62 89 ALA A O 1
ATOM 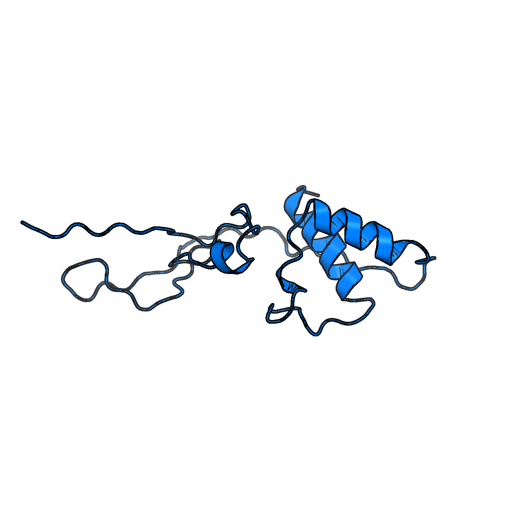691 N N . LEU A 1 90 ? 7.762 -0.859 -0.905 1.00 94.12 90 LEU A N 1
ATOM 692 C CA . LEU A 1 90 ? 9.168 -1.071 -1.274 1.00 94.12 90 LEU A CA 1
ATOM 693 C C . LEU A 1 90 ? 10.148 -0.474 -0.252 1.00 94.12 90 LEU A C 1
ATOM 695 O O . LEU A 1 90 ? 11.336 -0.796 -0.284 1.00 94.12 90 LEU A O 1
ATOM 699 N N . SER A 1 91 ? 9.683 0.399 0.644 1.00 91.19 91 SER A N 1
ATOM 700 C CA . SER A 1 91 ? 10.526 1.010 1.673 1.00 91.19 91 SER A CA 1
ATOM 701 C C . SER A 1 91 ? 10.979 -0.020 2.718 1.00 91.19 91 SER A C 1
ATOM 703 O O . SER A 1 91 ? 10.303 -1.031 2.919 1.00 91.19 91 SER A O 1
ATOM 705 N N . PRO A 1 92 ? 12.096 0.223 3.433 1.00 90.81 92 PRO A N 1
ATOM 706 C CA . PRO A 1 92 ? 12.533 -0.620 4.547 1.00 90.81 92 PRO A CA 1
ATOM 707 C C . PRO A 1 92 ? 11.410 -0.950 5.534 1.00 90.81 92 PRO A C 1
ATOM 709 O O . PRO A 1 92 ? 10.745 -0.057 6.050 1.00 90.81 92 PRO A O 1
ATOM 712 N N . GLY A 1 93 ? 11.207 -2.245 5.791 1.00 88.38 93 GLY A N 1
ATOM 713 C CA . GLY A 1 93 ? 10.136 -2.749 6.661 1.00 88.38 93 GLY A CA 1
ATOM 714 C C . GLY A 1 93 ? 8.767 -2.905 5.985 1.00 88.38 93 GLY A C 1
ATOM 715 O O . GLY A 1 93 ? 7.870 -3.495 6.582 1.00 88.38 93 GLY A O 1
ATOM 716 N N . GLY A 1 94 ? 8.610 -2.434 4.746 1.00 89.56 94 GLY A N 1
ATOM 717 C CA . GLY A 1 94 ? 7.431 -2.680 3.923 1.00 89.56 94 GLY A CA 1
ATOM 718 C C . GLY A 1 94 ? 7.317 -4.142 3.484 1.00 89.56 94 GLY A C 1
ATOM 719 O O . GLY A 1 94 ? 8.299 -4.890 3.442 1.00 89.56 94 GLY A O 1
ATOM 720 N N . SER A 1 95 ? 6.103 -4.558 3.122 1.00 91.38 95 SER A N 1
ATOM 721 C CA . SER A 1 95 ? 5.792 -5.938 2.716 1.00 91.38 95 SER A CA 1
ATOM 722 C C . SER A 1 95 ? 6.552 -6.400 1.468 1.00 91.38 95 SER A C 1
ATOM 724 O O . SER A 1 95 ? 6.763 -7.599 1.281 1.00 91.38 95 SER A O 1
ATOM 726 N N . CYS A 1 96 ? 6.993 -5.461 0.631 1.00 93.94 96 CYS A N 1
ATOM 727 C CA . CYS A 1 96 ? 7.706 -5.704 -0.618 1.00 93.94 96 CYS A CA 1
ATOM 728 C C . CYS A 1 96 ? 9.170 -5.234 -0.580 1.00 93.94 96 CYS A C 1
ATOM 730 O O . CYS A 1 96 ? 9.817 -5.185 -1.623 1.00 93.94 96 CYS A O 1
ATOM 732 N N . TYR A 1 97 ? 9.719 -4.941 0.603 1.00 94.75 97 TYR A N 1
ATOM 733 C CA . TYR A 1 97 ? 11.080 -4.416 0.768 1.00 94.75 97 TYR A CA 1
ATOM 734 C C . TYR A 1 97 ? 12.175 -5.285 0.123 1.00 94.75 97 TYR A C 1
ATOM 736 O O . TYR A 1 97 ? 13.143 -4.773 -0.431 1.00 94.75 97 TYR A O 1
ATOM 744 N N . ASN A 1 98 ? 12.017 -6.611 0.172 1.00 96.00 98 ASN A N 1
ATOM 745 C CA . ASN A 1 98 ? 13.006 -7.562 -0.345 1.00 96.00 98 ASN A CA 1
ATOM 746 C C . ASN A 1 98 ? 12.860 -7.855 -1.848 1.00 96.00 98 ASN A C 1
ATOM 748 O O . ASN A 1 98 ? 13.497 -8.785 -2.352 1.00 96.00 98 ASN A O 1
ATOM 752 N N . LEU A 1 99 ? 12.021 -7.112 -2.578 1.00 94.69 99 LEU A N 1
ATOM 753 C CA . LEU A 1 99 ? 11.987 -7.232 -4.029 1.00 94.69 99 LEU A CA 1
ATOM 754 C C . LEU A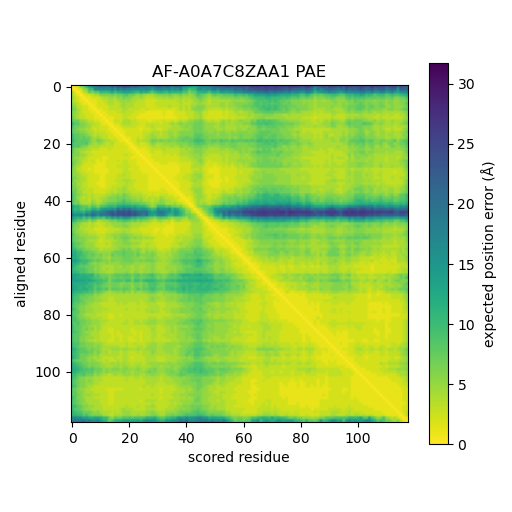 1 99 ? 13.306 -6.719 -4.630 1.00 94.69 99 LEU A C 1
ATOM 756 O O . LEU A 1 99 ? 13.883 -5.711 -4.221 1.00 94.69 99 LEU A O 1
ATOM 760 N N . SER A 1 100 ? 13.804 -7.454 -5.619 1.00 92.12 100 SER A N 1
ATOM 761 C CA . SER A 1 100 ? 14.996 -7.096 -6.385 1.00 92.12 100 SER A CA 1
ATOM 762 C C . SER A 1 100 ? 14.607 -6.609 -7.778 1.00 92.12 100 SER A C 1
ATOM 764 O O . SER A 1 100 ? 13.438 -6.638 -8.165 1.00 92.12 100 SER A O 1
ATOM 766 N N . TRP A 1 101 ? 15.578 -6.145 -8.563 1.00 91.62 101 TRP A N 1
ATOM 767 C CA . TRP A 1 101 ? 15.349 -5.886 -9.982 1.00 91.62 101 TRP A CA 1
ATOM 768 C C . TRP A 1 101 ? 15.050 -7.212 -10.715 1.00 91.62 101 TRP A C 1
ATOM 770 O O . TRP A 1 101 ? 15.776 -8.184 -10.504 1.00 91.62 101 TRP A O 1
ATOM 780 N N . PRO A 1 102 ? 14.015 -7.291 -11.572 1.00 92.94 102 PRO A N 1
ATOM 781 C CA . PRO A 1 102 ? 13.158 -6.204 -12.059 1.00 92.94 102 PRO A CA 1
ATOM 782 C C . PRO A 1 102 ? 11.814 -6.066 -11.299 1.00 92.94 102 PRO A C 1
ATOM 784 O O . PRO A 1 102 ? 10.925 -5.320 -11.714 1.00 92.94 102 PRO A O 1
ATOM 787 N N . GLY A 1 103 ? 11.638 -6.783 -10.187 1.00 95.00 103 GLY A N 1
ATOM 788 C CA . GLY A 1 103 ? 10.443 -6.753 -9.337 1.00 95.00 103 GLY A CA 1
ATOM 789 C C . GLY A 1 103 ? 10.105 -5.361 -8.796 1.00 95.00 103 GLY A C 1
ATOM 790 O O . GLY A 1 103 ? 8.951 -4.955 -8.892 1.00 95.00 103 GLY A O 1
ATOM 791 N N . ASN A 1 104 ? 11.098 -4.587 -8.343 1.00 95.19 104 ASN A N 1
ATOM 792 C CA . ASN A 1 104 ? 10.883 -3.197 -7.892 1.00 95.19 104 ASN A CA 1
ATOM 793 C C . ASN A 1 104 ? 10.280 -2.312 -8.989 1.00 95.19 104 ASN A C 1
ATOM 795 O O . ASN A 1 104 ? 9.372 -1.526 -8.734 1.00 95.19 104 ASN A O 1
ATOM 799 N N . ILE A 1 105 ? 10.752 -2.489 -10.225 1.00 95.94 105 ILE A N 1
ATOM 800 C CA . ILE A 1 105 ? 10.254 -1.759 -11.396 1.00 95.94 105 ILE A CA 1
ATOM 801 C C . ILE A 1 105 ? 8.806 -2.157 -11.685 1.00 95.94 105 ILE A C 1
ATOM 803 O O . ILE A 1 105 ? 7.956 -1.299 -11.907 1.00 95.94 105 ILE A O 1
ATOM 807 N N . SER A 1 106 ? 8.510 -3.458 -11.628 1.00 96.06 106 SER A N 1
ATOM 808 C CA . SER A 1 106 ? 7.148 -3.965 -11.827 1.00 96.06 106 SER A CA 1
ATOM 809 C C . SER A 1 106 ? 6.187 -3.436 -10.766 1.00 96.06 106 SER A C 1
ATOM 811 O O . SER A 1 106 ? 5.077 -3.037 -11.096 1.00 96.06 106 SER A O 1
ATOM 813 N N . TYR A 1 107 ? 6.616 -3.386 -9.502 1.00 96.50 107 TYR A N 1
ATOM 814 C CA . TYR A 1 107 ? 5.800 -2.849 -8.419 1.00 96.50 107 TYR A CA 1
ATOM 815 C C . TYR A 1 107 ? 5.483 -1.365 -8.634 1.00 96.50 107 TYR A C 1
ATOM 817 O O . TYR A 1 107 ? 4.322 -0.980 -8.536 1.00 96.50 107 TYR A O 1
ATOM 825 N N . ALA A 1 108 ? 6.486 -0.545 -8.968 1.00 96.50 108 ALA A N 1
ATOM 826 C CA . ALA A 1 108 ? 6.302 0.889 -9.188 1.00 96.50 108 ALA A CA 1
ATOM 827 C C . ALA A 1 108 ? 5.269 1.180 -10.288 1.00 96.50 108 ALA A C 1
ATOM 829 O O . ALA A 1 108 ? 4.301 1.906 -10.062 1.00 96.50 108 ALA A O 1
ATOM 830 N N . PHE A 1 109 ? 5.425 0.551 -11.458 1.00 95.69 109 PHE A N 1
ATOM 831 C CA . PHE A 1 109 ? 4.476 0.725 -12.560 1.00 95.69 109 PHE A CA 1
ATOM 832 C C . PHE A 1 109 ? 3.102 0.138 -12.261 1.00 95.69 109 PHE A C 1
ATOM 834 O O . PHE A 1 109 ? 2.099 0.706 -12.683 1.00 95.69 109 PHE A O 1
ATOM 841 N N . ASN A 1 110 ? 3.032 -0.974 -11.529 1.00 95.44 110 ASN A N 1
ATOM 842 C CA . ASN A 1 110 ? 1.746 -1.518 -11.132 1.00 95.44 110 ASN A CA 1
ATOM 843 C C . ASN A 1 110 ? 1.015 -0.604 -10.148 1.00 95.44 110 ASN A C 1
ATOM 845 O O . ASN A 1 110 ? -0.167 -0.358 -10.337 1.00 95.44 110 ASN A O 1
ATOM 849 N N . SER A 1 111 ? 1.698 -0.082 -9.129 1.00 94.19 111 SER A N 1
ATOM 850 C CA . SER A 1 111 ? 1.086 0.858 -8.185 1.00 94.19 111 SER A CA 1
ATOM 851 C C . SER A 1 111 ? 0.521 2.077 -8.919 1.00 94.19 111 SER A C 1
ATOM 853 O O . SER A 1 111 ? -0.629 2.454 -8.707 1.00 94.19 111 SER A O 1
ATOM 855 N N . TYR A 1 112 ? 1.283 2.612 -9.878 1.00 94.38 112 TYR A N 1
ATOM 856 C CA . TYR A 1 112 ? 0.817 3.679 -10.760 1.00 94.38 112 TYR A CA 1
ATOM 857 C C . TYR A 1 112 ? -0.431 3.288 -11.560 1.00 94.38 112 TYR A C 1
ATOM 859 O O . TYR A 1 112 ? -1.414 4.022 -11.540 1.00 94.38 112 TYR A O 1
ATOM 867 N N . TYR A 1 113 ? -0.412 2.129 -12.223 1.00 93.69 113 TYR A N 1
ATOM 868 C CA . TYR A 1 113 ? -1.535 1.612 -13.008 1.00 93.69 113 TYR A CA 1
ATOM 869 C C . TYR A 1 113 ? -2.824 1.505 -12.180 1.00 93.69 113 TYR A C 1
ATOM 871 O O . TYR A 1 113 ? -3.866 1.992 -12.610 1.00 93.69 113 TYR A O 1
ATOM 879 N N . GLN A 1 114 ? -2.737 0.938 -10.971 1.00 90.06 114 GLN A N 1
ATOM 880 C CA . GLN A 1 114 ? -3.893 0.735 -10.089 1.00 90.06 114 GLN A CA 1
ATOM 881 C C . GLN A 1 114 ? -4.481 2.055 -9.568 1.00 90.06 114 GLN A C 1
ATOM 883 O O . GLN A 1 114 ? -5.688 2.148 -9.398 1.00 90.06 114 GLN A O 1
ATOM 888 N N . GLN A 1 115 ? -3.654 3.076 -9.321 1.00 89.62 115 GLN A N 1
ATOM 889 C CA . GLN A 1 115 ? -4.119 4.370 -8.793 1.00 89.62 115 GLN A CA 1
ATOM 890 C C . GLN A 1 115 ? -4.648 5.332 -9.864 1.00 89.62 115 GLN A C 1
ATOM 892 O O . GLN A 1 115 ? -5.199 6.375 -9.525 1.00 89.62 115 GLN A O 1
ATOM 897 N N . HIS A 1 116 ? -4.470 5.003 -11.145 1.00 88.88 116 HIS A N 1
ATOM 898 C CA . HIS A 1 116 ? -4.880 5.845 -12.274 1.00 88.88 116 HIS A CA 1
ATOM 899 C C . HIS A 1 116 ? -5.960 5.189 -13.150 1.00 88.88 116 HIS A C 1
ATOM 901 O O . HIS A 1 116 ? -6.117 5.572 -14.314 1.00 88.88 116 HIS A O 1
ATOM 907 N N . ASP A 1 117 ? -6.685 4.204 -12.606 1.00 78.69 117 ASP A N 1
ATOM 908 C CA . ASP A 1 117 ? -7.813 3.521 -13.257 1.00 78.69 117 ASP A CA 1
ATOM 909 C C . ASP A 1 117 ? -7.499 3.022 -14.681 1.00 78.69 117 ASP A C 1
ATOM 911 O O . ASP A 1 117 ? -8.323 3.120 -15.598 1.00 78.69 117 ASP A O 1
ATOM 915 N N . GLN A 1 118 ? -6.273 2.537 -14.890 1.00 61.69 118 GLN A N 1
ATOM 916 C CA . GLN A 1 118 ? -5.828 1.986 -16.173 1.00 61.69 118 GLN A CA 1
ATOM 917 C C . GLN A 1 118 ? -6.159 0.492 -16.289 1.00 61.69 118 GLN A C 1
ATOM 919 O O . GLN A 1 118 ? -6.424 -0.170 -15.265 1.00 61.69 118 GLN A O 1
#

Sequence (118 aa):
PPKEAYILSLLDEDQRSIADGSFERHWGIFTFDGQAKYQVDLAEGSRRLVNAQNVEYHSAKWCVVNNNKDLSNASVSALEACSVADCSALSPGGSCYNLSWPGNISYAFNSYYQQHDQ

InterPro domains:
  IPR012946 X8 domain [PF07983] (61-118)
  IPR012946 X8 domain [SM00768] (61-117)
  IPR017853 Glycoside hydrolase superfamily [SSF51445] (3-41)

Foldseek 3Di:
DDDDDDDPAQEQAQPDDQPVHPCSSVSHCAYNQFHGPDQDDPDPDDDGRDGDPPRDDDDDDFADDDPVDDCVCLVVVLVVLVVVFPLRLCDVPHVCVPDDPPRSSRSSVRRSCVVVVD

Mean predi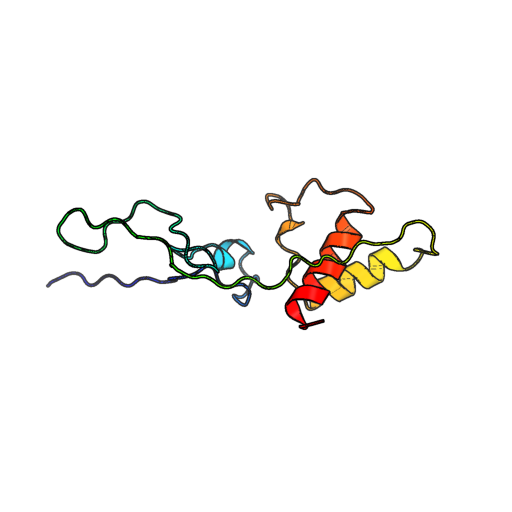cted aligned error: 5.31 Å

Secondary structure (DSSP, 8-state):
-PPP---S-SB--TTS--TT-GGGGG--SB-TT--B-S--B-SSS--B----SS-PPPP-------TTS--TTHHHHHHHHHHSS--GGGSTTSTTTT--TTHHHHHHHHHHHHHTT-

pLDDT: mean 89.89, std 7.12, range [61.44, 96.5]

Organism: Opuntia streptacantha (NCBI:txid393608)

Radius of gyration: 18.4 Å; Cα contacts (8 Å, |Δi|>4): 127; chains: 1; bounding box: 38×23×58 Å

Solvent-accessible surface area (backbone atoms only — not comparable to full-atom values): 7430 Å² total; per-residue (Å²): 130,89,83,87,85,81,84,90,44,66,43,27,36,92,82,52,73,50,88,95,37,67,63,66,26,65,57,21,51,15,39,75,76,33,44,59,72,58,98,49,65,89,58,100,71,89,53,63,70,69,56,60,74,89,76,84,74,78,80,95,74,80,52,70,70,69,86,92,53,92,56,91,57,44,70,60,54,24,54,55,31,36,73,78,29,74,48,60,42,54,36,92,90,28,93,44,36,86,53,49,90,65,50,50,45,16,50,20,49,24,33,30,36,68,77,63,81,106